Protein AF-A0A085LGQ4-F1 (afdb_monomer_lite)

Secondary structure (DSSP, 8-state):
-----PPPP--PPPPPPHHHHHHHHTT----BPPPPB-TTS-B-HHHHHHHHHHHHHTT-S--B-SSGGG-GGGGTTT-HHHHHHHHHHHHHHHHTT-PPTT----SPPPP-----------

Foldseek 3Di:
DDDDDDPDPDDPDDDDDPLVVVCVVVVAAAEAQAQDADPVRHGPLVVLLVSLLVCVLVVHLYYDECDVRNPVCCVVVVNRVVSLVSSLVSLVVCQVPPRPPNRPPPDDHRDRDRDDPPDPDD

Sequence (122 aa):
MTAPTTPAAASATPRLADDVAALLRAGTVIPAQPLALDADRRLDERRQRALTRYYHAAGAGGVAVGVHTTQFEIREHGLLRPVLELAAEVSRATAAGDAPAGSLHTGPRPLVQVRDGRAVAE

Radius of gyration: 19.05 Å; chains: 1; bounding box: 61×56×34 Å

pLDDT: mean 78.17, std 21.93, range [27.56, 98.25]

Structure (mmCIF, N/CA/C/O backbone):
data_AF-A0A085LGQ4-F1
#
_entry.id   AF-A0A085LGQ4-F1
#
loop_
_atom_site.group_PDB
_atom_site.id
_atom_site.type_symbol
_atom_site.label_atom_id
_atom_site.label_alt_id
_atom_site.label_comp_id
_atom_site.label_asym_id
_atom_site.label_entity_id
_atom_site.label_seq_id
_atom_site.pdbx_PDB_ins_code
_atom_site.Cartn_x
_atom_site.Cartn_y
_atom_site.Cartn_z
_atom_site.occupancy
_atom_site.B_iso_or_equiv
_atom_site.auth_seq_id
_atom_site.auth_comp_id
_atom_site.auth_asym_id
_atom_site.auth_atom_id
_atom_site.pdbx_PDB_model_num
ATOM 1 N N . MET A 1 1 ? 43.000 40.826 1.975 1.00 46.03 1 MET A N 1
ATOM 2 C CA . MET A 1 1 ? 43.070 39.390 2.325 1.00 46.03 1 MET A CA 1
ATOM 3 C C . MET A 1 1 ? 41.740 38.753 1.958 1.00 46.03 1 MET A C 1
ATOM 5 O O . MET A 1 1 ? 40.801 38.823 2.735 1.00 46.03 1 MET A O 1
ATOM 9 N N . THR A 1 2 ? 41.627 38.232 0.739 1.00 47.06 2 THR A N 1
ATOM 10 C CA . THR A 1 2 ? 40.439 37.523 0.243 1.00 47.06 2 THR A CA 1
ATOM 11 C C . THR A 1 2 ? 40.625 36.043 0.559 1.00 47.06 2 THR A C 1
ATOM 13 O O . THR A 1 2 ? 41.576 35.432 0.076 1.00 47.06 2 THR A O 1
ATOM 16 N N . ALA A 1 3 ? 39.779 35.479 1.420 1.00 43.62 3 ALA A N 1
ATOM 17 C CA . ALA A 1 3 ? 39.797 34.045 1.690 1.00 43.62 3 ALA A CA 1
ATOM 18 C C . ALA A 1 3 ? 39.304 33.277 0.447 1.00 43.62 3 ALA A C 1
ATOM 20 O O . ALA A 1 3 ? 38.364 33.740 -0.204 1.00 43.62 3 ALA A O 1
ATOM 21 N N . PRO A 1 4 ? 39.900 32.123 0.098 1.00 54.91 4 PRO A N 1
ATOM 22 C CA . PRO A 1 4 ? 39.418 31.318 -1.013 1.00 54.91 4 PRO A CA 1
ATOM 23 C C . PRO A 1 4 ? 38.084 30.661 -0.638 1.00 54.91 4 PRO A C 1
ATOM 25 O O . PRO A 1 4 ? 38.011 29.837 0.274 1.00 54.91 4 PRO A O 1
ATOM 28 N N . THR A 1 5 ? 37.016 31.009 -1.355 1.00 56.00 5 THR A N 1
ATOM 29 C CA . THR A 1 5 ? 35.755 30.264 -1.306 1.00 56.00 5 THR A CA 1
ATOM 30 C C . THR A 1 5 ? 35.984 28.911 -1.971 1.00 56.00 5 THR A C 1
ATOM 32 O O . THR A 1 5 ? 36.154 28.819 -3.185 1.00 56.00 5 THR A O 1
ATOM 35 N N . THR A 1 6 ? 36.021 27.854 -1.163 1.00 59.03 6 THR A N 1
ATOM 36 C CA . THR A 1 6 ? 35.997 26.476 -1.662 1.00 59.03 6 THR A CA 1
ATOM 37 C C . THR A 1 6 ? 34.631 26.243 -2.315 1.00 59.03 6 THR A C 1
ATOM 39 O O . THR A 1 6 ? 33.619 26.513 -1.661 1.00 59.03 6 THR A O 1
ATOM 42 N N . PRO A 1 7 ? 34.549 25.779 -3.574 1.00 59.00 7 PRO A N 1
ATOM 43 C CA . PRO A 1 7 ? 33.264 25.436 -4.164 1.00 59.00 7 PRO A CA 1
ATOM 44 C C . PRO A 1 7 ? 32.661 24.273 -3.371 1.00 59.00 7 PRO A C 1
ATOM 46 O O . PRO A 1 7 ? 33.303 23.239 -3.187 1.00 59.00 7 PRO A O 1
ATOM 49 N N . ALA A 1 8 ? 31.436 24.457 -2.875 1.00 60.62 8 ALA A N 1
ATOM 50 C CA . ALA A 1 8 ? 30.671 23.387 -2.253 1.00 60.62 8 ALA A CA 1
ATOM 51 C C . ALA A 1 8 ? 30.575 22.221 -3.248 1.00 60.62 8 ALA A C 1
ATOM 53 O O . ALA A 1 8 ? 30.109 22.404 -4.374 1.00 60.62 8 ALA A O 1
ATOM 54 N N . ALA A 1 9 ? 31.073 21.046 -2.857 1.00 58.38 9 ALA A N 1
ATOM 55 C CA . ALA A 1 9 ? 31.020 19.850 -3.683 1.00 58.38 9 ALA A CA 1
ATOM 56 C C . ALA A 1 9 ? 29.565 19.599 -4.099 1.00 58.38 9 ALA A C 1
ATOM 58 O O . ALA A 1 9 ? 28.694 19.455 -3.242 1.00 58.38 9 ALA A O 1
ATOM 59 N N . ALA A 1 10 ? 29.298 19.589 -5.406 1.00 59.97 10 ALA A N 1
ATOM 60 C CA . ALA A 1 10 ? 27.975 19.296 -5.933 1.00 59.97 10 ALA A CA 1
ATOM 61 C C . ALA A 1 10 ? 27.544 17.910 -5.432 1.00 59.97 10 ALA A C 1
ATOM 63 O O . ALA A 1 10 ? 28.148 16.899 -5.794 1.00 59.97 10 ALA A O 1
ATOM 64 N N . SER A 1 11 ? 26.532 17.867 -4.565 1.00 63.62 11 SER A N 1
ATOM 65 C CA . SER A 1 11 ? 25.977 16.621 -4.046 1.00 63.62 11 SER A CA 1
ATOM 66 C C . SER A 1 11 ? 25.529 15.756 -5.218 1.00 63.62 11 SER A C 1
ATOM 68 O O . SER A 1 11 ? 24.627 16.134 -5.968 1.00 63.62 11 SER A O 1
ATOM 70 N N . ALA A 1 12 ? 26.186 14.610 -5.404 1.00 72.25 12 ALA A N 1
ATOM 71 C CA . ALA A 1 12 ? 25.856 13.685 -6.475 1.00 72.25 12 ALA A CA 1
ATOM 72 C C . ALA A 1 12 ? 24.386 13.266 -6.349 1.00 72.25 12 ALA A C 1
ATOM 74 O O . ALA A 1 12 ? 23.957 12.787 -5.297 1.00 72.25 12 ALA A O 1
ATOM 75 N N . THR A 1 13 ? 23.608 13.456 -7.416 1.00 78.06 13 THR A N 1
ATOM 76 C CA . THR A 1 13 ? 22.204 13.044 -7.446 1.00 78.06 13 THR A CA 1
ATOM 77 C C . THR A 1 13 ? 22.116 11.547 -7.134 1.00 78.06 13 THR A C 1
ATOM 79 O O . THR A 1 13 ? 22.794 10.753 -7.797 1.00 78.06 13 THR A O 1
ATOM 82 N N . PRO A 1 14 ? 21.313 11.130 -6.140 1.00 79.81 14 PRO A N 1
ATOM 83 C CA . PRO A 1 14 ? 21.190 9.722 -5.799 1.00 79.81 14 PRO A CA 1
ATOM 84 C C . PRO A 1 14 ? 20.658 8.942 -7.006 1.00 79.81 14 PRO A C 1
ATOM 86 O O . PRO A 1 14 ? 19.617 9.282 -7.570 1.00 79.81 14 PRO A O 1
ATOM 89 N N . ARG A 1 15 ? 21.388 7.897 -7.410 1.00 86.44 15 ARG A N 1
ATOM 90 C CA . ARG A 1 15 ? 20.960 6.985 -8.476 1.00 86.44 15 ARG A CA 1
ATOM 91 C C . ARG A 1 15 ? 20.119 5.853 -7.899 1.00 86.44 15 ARG A C 1
ATOM 93 O O . ARG A 1 15 ? 20.450 5.292 -6.857 1.00 86.44 15 ARG A O 1
ATOM 100 N N . LEU A 1 16 ? 19.036 5.524 -8.597 1.00 86.75 16 LEU A N 1
ATOM 101 C CA . LEU A 1 16 ? 18.255 4.318 -8.338 1.00 86.75 16 LEU A CA 1
ATOM 102 C C . LEU A 1 16 ? 19.072 3.079 -8.720 1.00 86.75 16 LEU A C 1
ATOM 104 O O . LEU A 1 16 ? 19.913 3.151 -9.616 1.00 86.75 16 LEU A O 1
ATOM 108 N N . ALA A 1 17 ? 18.790 1.951 -8.068 1.00 87.62 17 ALA A N 1
ATOM 109 C CA . ALA A 1 17 ? 19.280 0.657 -8.524 1.00 87.62 17 ALA A CA 1
ATOM 110 C C . ALA A 1 17 ? 18.787 0.386 -9.959 1.00 87.62 17 ALA A C 1
ATOM 112 O O . ALA A 1 17 ? 17.689 0.813 -10.335 1.00 87.62 17 ALA A O 1
ATOM 113 N N . ASP A 1 18 ? 19.613 -0.267 -10.776 1.00 85.38 18 ASP A N 1
ATOM 114 C CA . ASP A 1 18 ? 19.368 -0.381 -12.219 1.00 85.38 18 ASP A CA 1
ATOM 115 C C . ASP A 1 18 ? 18.069 -1.133 -12.543 1.00 85.38 18 ASP A C 1
ATOM 117 O O . ASP A 1 18 ? 17.351 -0.760 -13.475 1.00 85.38 18 ASP A O 1
ATOM 121 N N . ASP A 1 19 ? 17.731 -2.136 -11.734 1.00 80.25 19 ASP A N 1
ATOM 122 C CA . ASP A 1 19 ? 16.489 -2.907 -11.800 1.00 80.25 19 ASP A CA 1
ATOM 123 C C . ASP A 1 19 ? 15.254 -2.044 -11.488 1.00 80.25 19 ASP A C 1
ATOM 125 O O . ASP A 1 19 ? 14.286 -2.040 -12.251 1.00 80.25 19 ASP A O 1
ATOM 129 N N . VAL A 1 20 ? 15.314 -1.230 -10.431 1.00 83.56 20 VAL A N 1
ATOM 130 C CA . VAL A 1 20 ? 14.264 -0.262 -10.074 1.00 83.56 20 VAL A CA 1
ATOM 131 C C . VAL A 1 20 ? 14.090 0.780 -11.179 1.00 83.56 20 VAL A C 1
ATOM 133 O O . VAL A 1 20 ? 12.971 1.105 -11.577 1.00 83.56 20 VAL A O 1
ATOM 136 N N . ALA A 1 21 ? 15.191 1.304 -11.714 1.00 87.62 21 ALA A N 1
ATOM 137 C CA . ALA A 1 21 ? 15.148 2.306 -12.769 1.00 87.62 21 ALA A CA 1
ATOM 138 C C . ALA A 1 21 ? 14.574 1.736 -14.080 1.00 87.62 21 ALA A C 1
ATOM 140 O O . ALA A 1 21 ? 13.849 2.436 -14.790 1.00 87.62 21 ALA A O 1
ATOM 141 N N . ALA A 1 22 ? 14.874 0.473 -14.403 1.00 85.12 22 ALA A N 1
ATOM 142 C CA . ALA A 1 22 ? 14.307 -0.216 -15.559 1.00 85.12 22 ALA A CA 1
ATOM 143 C C . ALA A 1 22 ? 12.786 -0.380 -15.432 1.00 85.12 22 ALA A C 1
ATOM 145 O O . ALA A 1 22 ? 12.069 -0.099 -16.390 1.00 85.12 22 ALA A O 1
ATOM 146 N N . LEU A 1 23 ? 12.294 -0.742 -14.244 1.00 82.88 23 LEU A N 1
ATOM 147 C CA . LEU A 1 23 ? 10.863 -0.846 -13.951 1.00 82.88 23 LEU A CA 1
ATOM 148 C C . LEU A 1 23 ? 10.124 0.474 -14.174 1.00 82.88 23 LEU A C 1
ATOM 150 O O . LEU A 1 23 ? 9.112 0.511 -14.870 1.00 82.88 23 LEU A O 1
ATOM 154 N N . LEU A 1 24 ? 10.645 1.576 -13.633 1.00 86.94 24 LEU A N 1
ATOM 155 C CA . LEU A 1 24 ? 10.018 2.887 -13.818 1.00 86.94 24 LEU A CA 1
ATOM 156 C C . LEU A 1 24 ? 10.008 3.313 -15.294 1.00 86.94 24 LEU A C 1
ATOM 158 O O . LEU A 1 24 ? 8.990 3.797 -15.782 1.00 86.94 24 LEU A O 1
ATOM 162 N N . ARG A 1 25 ? 11.106 3.081 -16.029 1.00 88.88 25 ARG A N 1
ATOM 163 C CA . ARG A 1 25 ? 11.180 3.370 -17.474 1.00 88.88 25 ARG A CA 1
ATOM 164 C C . ARG A 1 25 ? 10.234 2.510 -18.312 1.00 88.88 25 ARG A C 1
ATOM 166 O O . ARG A 1 25 ? 9.789 2.969 -19.357 1.00 88.88 25 ARG A O 1
ATOM 173 N N . ALA A 1 26 ? 9.920 1.298 -17.861 1.00 87.19 26 ALA A N 1
ATOM 174 C CA . ALA A 1 26 ? 8.955 0.415 -18.513 1.00 87.19 26 ALA A CA 1
ATOM 175 C C . ALA A 1 26 ? 7.488 0.831 -18.279 1.00 87.19 26 ALA A C 1
ATOM 177 O O . ALA A 1 26 ? 6.592 0.217 -18.852 1.00 87.19 26 ALA A O 1
ATOM 178 N N . GLY A 1 27 ? 7.227 1.860 -17.461 1.00 88.81 27 GLY A N 1
ATOM 179 C CA . GLY A 1 27 ? 5.873 2.343 -17.187 1.00 88.81 27 GLY A CA 1
ATOM 180 C C . GLY A 1 27 ? 5.130 1.538 -16.119 1.00 88.81 27 GLY A C 1
ATOM 181 O O . GLY A 1 27 ? 3.909 1.415 -16.191 1.00 88.81 27 GLY A O 1
ATOM 182 N N . THR A 1 28 ? 5.843 0.981 -15.133 1.00 89.00 28 THR A N 1
ATOM 183 C CA . THR A 1 28 ? 5.231 0.238 -14.021 1.00 89.00 28 THR A CA 1
ATOM 184 C C . THR A 1 28 ? 4.135 1.042 -13.320 1.00 89.00 28 THR A C 1
ATOM 186 O O . THR A 1 28 ? 4.350 2.166 -12.867 1.00 89.00 28 THR A O 1
ATOM 189 N N . VAL A 1 29 ? 2.963 0.423 -13.169 1.00 91.81 29 VAL A N 1
ATOM 190 C CA . VAL A 1 29 ? 1.809 1.015 -12.484 1.00 91.81 29 VAL A CA 1
ATOM 191 C C . VAL A 1 29 ? 1.952 0.865 -10.968 1.00 91.81 29 VAL A C 1
ATOM 193 O O . VAL A 1 29 ? 2.141 -0.244 -10.465 1.00 91.81 29 VAL A O 1
ATOM 196 N N . ILE A 1 30 ? 1.822 1.985 -10.246 1.00 92.88 30 ILE A N 1
ATOM 197 C CA . ILE A 1 30 ? 1.885 2.071 -8.779 1.00 92.88 30 ILE A CA 1
ATOM 198 C C . ILE A 1 30 ? 0.675 2.896 -8.288 1.00 92.88 30 ILE A C 1
ATOM 200 O O . ILE A 1 30 ? 0.764 4.121 -8.192 1.00 92.88 30 ILE A O 1
ATOM 204 N N . PRO A 1 31 ? -0.489 2.273 -8.030 1.00 95.06 31 PRO A N 1
ATOM 205 C CA . PRO A 1 31 ? -1.689 2.977 -7.597 1.00 95.06 31 PRO A CA 1
ATOM 206 C C . PRO A 1 31 ? -1.544 3.539 -6.179 1.00 95.06 31 PRO A C 1
ATOM 208 O O . PRO A 1 31 ? -0.927 2.928 -5.303 1.00 95.06 31 PRO A O 1
ATOM 211 N N . ALA A 1 32 ? -2.179 4.687 -5.944 1.00 96.44 32 ALA A N 1
ATOM 212 C CA . ALA A 1 32 ? -2.356 5.255 -4.613 1.00 96.44 32 ALA A CA 1
ATOM 213 C C . ALA A 1 32 ? -3.419 4.457 -3.844 1.00 96.44 32 ALA A C 1
ATOM 215 O O . ALA A 1 32 ? -4.608 4.531 -4.159 1.00 96.44 32 ALA A O 1
ATOM 216 N N . GLN A 1 33 ? -2.996 3.682 -2.845 1.00 96.50 33 GLN A N 1
ATOM 217 C CA . GLN A 1 33 ? -3.891 2.826 -2.073 1.00 96.50 33 GLN A CA 1
ATOM 218 C C . GLN A 1 33 ? -4.665 3.654 -1.027 1.00 96.50 33 GLN A C 1
ATOM 220 O O . GLN A 1 33 ? -4.040 4.360 -0.222 1.00 96.50 33 GLN A O 1
ATOM 225 N N . PRO A 1 34 ? -6.010 3.563 -0.991 1.00 97.31 34 PRO A N 1
ATOM 226 C CA . PRO A 1 34 ? -6.804 4.266 0.006 1.00 97.31 34 PRO A CA 1
ATOM 227 C C . PRO A 1 34 ? -6.626 3.695 1.415 1.00 97.31 34 PRO A C 1
ATOM 229 O O . PRO A 1 34 ? -6.181 2.557 1.600 1.00 97.31 34 PRO A O 1
ATOM 232 N N . LEU A 1 35 ? -6.984 4.502 2.414 1.00 97.94 35 LEU A N 1
ATOM 233 C CA . LEU A 1 35 ? -7.147 4.039 3.788 1.00 97.94 35 LEU A CA 1
ATOM 234 C C . LEU A 1 35 ? -8.512 3.360 3.943 1.00 97.94 35 LEU A C 1
ATOM 236 O O . LEU A 1 35 ? -9.544 3.943 3.617 1.00 97.94 35 LEU A O 1
ATOM 240 N N . ALA A 1 36 ? -8.520 2.130 4.443 1.00 98.00 36 ALA A N 1
ATOM 241 C CA . ALA A 1 36 ? -9.728 1.409 4.799 1.00 98.00 36 ALA A CA 1
ATOM 242 C C . ALA A 1 36 ? -10.025 1.610 6.284 1.00 98.00 36 ALA A C 1
ATOM 244 O O . ALA A 1 36 ? -9.247 1.204 7.149 1.00 98.00 36 ALA A O 1
ATOM 245 N N . LEU A 1 37 ? -11.175 2.215 6.562 1.00 97.12 37 LEU A N 1
ATOM 246 C CA . LEU A 1 37 ? -11.699 2.388 7.907 1.00 97.12 37 LEU A CA 1
ATOM 247 C C . LEU A 1 37 ? -12.997 1.594 8.077 1.00 97.12 37 LEU A C 1
ATOM 249 O O . LEU A 1 37 ? -13.729 1.372 7.107 1.00 97.12 37 LEU A O 1
ATOM 253 N N . ASP A 1 38 ? -13.277 1.170 9.304 1.00 97.25 38 ASP A N 1
ATOM 254 C CA . ASP A 1 38 ? -14.581 0.640 9.694 1.00 97.25 38 ASP A CA 1
ATOM 255 C C . ASP A 1 38 ? -15.597 1.767 9.978 1.00 97.25 38 ASP A C 1
ATOM 257 O O . ASP A 1 38 ? -15.312 2.959 9.817 1.00 97.25 38 ASP A O 1
ATOM 261 N N . ALA A 1 39 ? -16.815 1.389 10.377 1.00 97.56 39 ALA A N 1
ATOM 262 C CA . ALA A 1 39 ? -17.885 2.342 10.680 1.00 97.56 39 ALA A CA 1
ATOM 263 C C . ALA A 1 39 ? -17.546 3.278 11.858 1.00 97.56 39 ALA A C 1
ATOM 265 O O . ALA A 1 39 ? -18.043 4.403 11.904 1.00 97.56 39 ALA A O 1
ATOM 266 N N . ASP A 1 40 ? -16.655 2.845 12.753 1.00 97.00 40 ASP A N 1
ATOM 267 C CA . ASP A 1 40 ? -16.188 3.595 13.920 1.00 97.00 40 ASP A CA 1
ATOM 268 C C . ASP A 1 40 ? -14.915 4.410 13.621 1.00 97.00 40 ASP A C 1
ATOM 270 O O . ASP A 1 40 ? -14.299 4.976 14.527 1.00 97.00 40 ASP A O 1
ATOM 274 N N . ARG A 1 41 ? -14.526 4.511 12.339 1.00 94.31 41 ARG A N 1
ATOM 275 C CA . ARG A 1 41 ? -13.336 5.227 11.846 1.00 94.31 41 ARG A CA 1
ATOM 276 C C . ARG A 1 41 ? -12.016 4.661 12.371 1.00 94.31 41 ARG A C 1
ATOM 278 O O . ARG A 1 41 ? -11.027 5.387 12.481 1.00 94.31 41 ARG A O 1
ATOM 285 N N . ARG A 1 42 ? -11.974 3.367 12.678 1.00 96.06 42 ARG A N 1
ATOM 286 C CA . ARG A 1 42 ? -10.748 2.651 13.048 1.00 96.06 42 ARG A CA 1
ATOM 287 C C . ARG A 1 42 ? -10.183 1.945 11.822 1.00 96.06 42 ARG A C 1
ATOM 289 O O . ARG A 1 42 ? -10.923 1.614 10.902 1.00 96.06 42 ARG A O 1
ATOM 296 N N . LEU A 1 43 ? -8.870 1.714 11.800 1.00 97.44 43 LEU A N 1
ATOM 297 C CA . LEU A 1 43 ? -8.217 0.972 10.718 1.00 97.44 43 LEU A CA 1
ATOM 298 C C . LEU A 1 43 ? -8.851 -0.421 10.565 1.00 97.44 43 LEU A C 1
ATOM 300 O O . LEU A 1 43 ? -8.740 -1.253 11.463 1.00 97.44 43 LEU A O 1
ATOM 304 N N . ASP A 1 44 ? -9.460 -0.692 9.409 1.00 98.25 44 ASP A N 1
ATOM 305 C CA . ASP A 1 44 ? -9.942 -2.030 9.055 1.00 98.25 44 ASP A CA 1
ATOM 306 C C . ASP A 1 44 ? -8.800 -2.791 8.370 1.00 98.25 44 ASP A C 1
ATOM 308 O O . ASP A 1 44 ? -8.626 -2.745 7.148 1.00 98.25 44 ASP A O 1
ATOM 312 N N . GLU A 1 45 ? -7.996 -3.501 9.165 1.00 98.12 45 GLU A N 1
ATOM 313 C CA . GLU A 1 45 ? -6.850 -4.256 8.651 1.00 98.12 45 GLU A CA 1
ATOM 314 C C . GLU A 1 45 ? -7.257 -5.293 7.599 1.00 98.12 45 GLU A C 1
ATOM 316 O O . GLU A 1 45 ? -6.547 -5.497 6.612 1.00 98.12 45 GLU A O 1
ATOM 321 N N . ARG A 1 46 ? -8.416 -5.943 7.764 1.00 97.88 46 ARG A N 1
ATOM 322 C CA . ARG A 1 46 ? -8.881 -6.979 6.834 1.00 97.88 46 ARG A CA 1
ATOM 323 C C . ARG A 1 46 ? -9.091 -6.386 5.444 1.00 97.88 46 ARG A C 1
ATOM 325 O O . ARG A 1 46 ? -8.643 -6.974 4.454 1.00 97.88 46 ARG A O 1
ATOM 332 N N . ARG A 1 47 ? -9.757 -5.232 5.364 1.00 98.25 47 ARG A N 1
ATOM 333 C CA . ARG A 1 47 ? -9.986 -4.507 4.106 1.00 98.25 47 ARG A CA 1
ATOM 334 C C . ARG A 1 47 ? -8.710 -3.871 3.577 1.00 98.25 47 ARG A C 1
ATOM 336 O O . ARG A 1 47 ? -8.474 -3.954 2.375 1.00 98.25 47 ARG A O 1
AT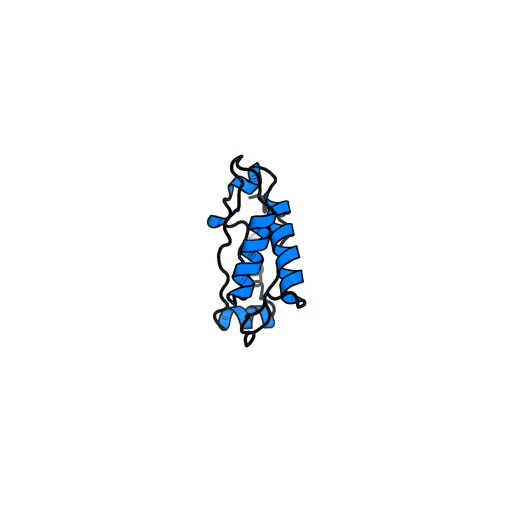OM 343 N N . GLN A 1 48 ? -7.854 -3.333 4.443 1.00 97.94 48 GLN A N 1
ATOM 344 C CA . GLN A 1 48 ? -6.574 -2.761 4.027 1.00 97.94 48 GLN A CA 1
ATOM 345 C C . GLN A 1 48 ? -5.685 -3.818 3.351 1.00 97.94 48 GLN A C 1
ATOM 347 O O . GLN A 1 48 ? -5.143 -3.576 2.272 1.00 97.94 48 GLN A O 1
ATOM 352 N N . ARG A 1 49 ? -5.617 -5.033 3.917 1.00 97.56 49 ARG A N 1
ATOM 353 C CA . ARG A 1 49 ? -4.933 -6.183 3.300 1.00 97.56 49 ARG A CA 1
ATOM 354 C C . ARG A 1 49 ? -5.595 -6.599 1.980 1.00 97.56 49 ARG A C 1
ATOM 356 O O . ARG A 1 49 ? -4.901 -6.962 1.031 1.00 97.56 49 ARG A O 1
ATOM 363 N N . ALA A 1 50 ? -6.928 -6.563 1.906 1.00 96.75 50 ALA A N 1
ATOM 364 C CA . ALA A 1 50 ? -7.663 -6.906 0.688 1.00 96.75 50 ALA A CA 1
ATOM 365 C C . ALA A 1 50 ? -7.374 -5.931 -0.464 1.00 96.75 50 ALA A C 1
ATOM 367 O O . ALA A 1 50 ? -7.191 -6.390 -1.587 1.00 96.75 50 ALA A O 1
ATOM 368 N N . LEU A 1 51 ? -7.260 -4.627 -0.188 1.00 96.50 51 LEU A N 1
ATOM 369 C CA . LEU A 1 51 ? -6.874 -3.617 -1.180 1.00 96.50 51 LEU A CA 1
ATOM 370 C C . LEU A 1 51 ? -5.482 -3.891 -1.757 1.00 96.50 51 LEU A C 1
ATOM 372 O O . LEU A 1 51 ? -5.314 -3.889 -2.974 1.00 96.50 51 LEU A O 1
ATOM 376 N N . THR A 1 52 ? -4.497 -4.189 -0.904 1.00 95.50 52 THR A N 1
ATOM 377 C CA . THR A 1 52 ? -3.144 -4.523 -1.371 1.00 95.50 52 THR A CA 1
ATOM 378 C C . THR A 1 52 ? -3.156 -5.768 -2.261 1.00 95.50 52 THR A C 1
ATOM 380 O O . THR A 1 52 ? -2.619 -5.729 -3.366 1.00 95.50 52 THR A O 1
ATOM 383 N N . ARG A 1 53 ? -3.828 -6.853 -1.840 1.00 94.06 53 ARG A N 1
ATOM 384 C CA . ARG A 1 53 ? -3.967 -8.064 -2.673 1.00 94.06 53 ARG A CA 1
ATOM 385 C C . ARG A 1 53 ? -4.678 -7.782 -3.990 1.00 94.06 53 ARG A C 1
ATOM 387 O O . ARG A 1 53 ? -4.260 -8.306 -5.012 1.00 94.06 53 ARG A O 1
ATOM 394 N N . TYR A 1 54 ? -5.730 -6.966 -3.968 1.00 94.38 54 TYR A N 1
ATOM 395 C CA . TYR A 1 54 ? -6.487 -6.595 -5.159 1.00 94.38 54 TYR A CA 1
ATOM 396 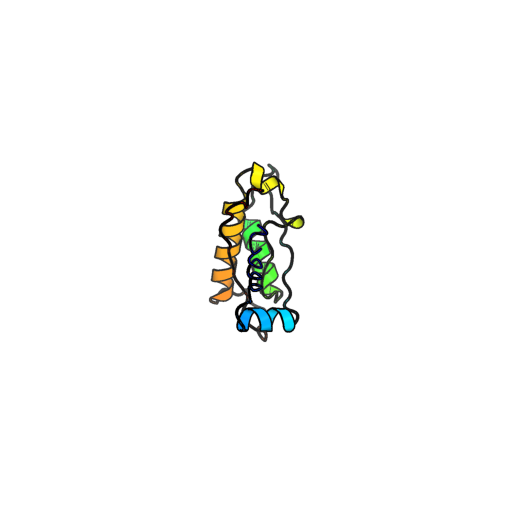C C . TYR A 1 54 ? -5.604 -5.898 -6.199 1.00 94.38 54 TYR A C 1
ATOM 398 O O . TYR A 1 54 ? -5.629 -6.284 -7.363 1.00 94.38 54 TYR A O 1
ATOM 406 N N . TYR A 1 55 ? -4.785 -4.921 -5.799 1.00 92.75 55 TYR A N 1
ATOM 407 C CA . TYR A 1 55 ? -3.915 -4.227 -6.752 1.00 92.75 55 TYR A CA 1
ATOM 408 C C . TYR A 1 55 ? -2.848 -5.147 -7.349 1.00 92.75 55 TYR A C 1
ATOM 410 O O . TYR A 1 55 ? -2.617 -5.101 -8.556 1.00 92.75 55 TYR A O 1
ATOM 418 N N . HIS A 1 56 ? -2.261 -6.037 -6.545 1.00 89.06 56 HIS A N 1
ATOM 419 C CA . HIS A 1 56 ? -1.349 -7.065 -7.061 1.00 89.06 56 HIS A CA 1
ATOM 420 C C . HIS A 1 56 ? -2.064 -8.050 -8.000 1.00 89.06 56 HIS A C 1
ATOM 422 O O . HIS A 1 56 ? -1.537 -8.380 -9.060 1.00 89.06 56 HIS A O 1
ATOM 428 N N . ALA A 1 57 ? -3.289 -8.474 -7.667 1.00 86.12 57 ALA A N 1
ATOM 429 C CA . ALA A 1 57 ? -4.127 -9.318 -8.527 1.00 86.12 57 ALA A CA 1
ATOM 430 C C . ALA A 1 57 ? -4.402 -8.666 -9.887 1.00 86.12 57 ALA A C 1
ATOM 432 O O . ALA A 1 57 ? -4.374 -9.336 -10.915 1.00 86.12 57 ALA A O 1
ATOM 433 N N . ALA A 1 58 ? -4.636 -7.352 -9.878 1.00 86.88 58 ALA A N 1
ATOM 434 C CA . ALA A 1 58 ? -4.872 -6.538 -11.062 1.00 86.88 58 ALA A CA 1
ATOM 435 C C . ALA A 1 58 ? -3.602 -6.280 -11.899 1.00 86.88 58 ALA A C 1
ATOM 437 O O . ALA A 1 58 ? -3.681 -5.608 -12.925 1.00 86.88 58 ALA A O 1
ATOM 438 N N . GLY A 1 59 ? -2.439 -6.795 -11.482 1.00 83.56 59 GLY A N 1
ATOM 439 C CA . GLY A 1 59 ? -1.176 -6.657 -12.207 1.00 83.56 59 GLY A CA 1
ATOM 440 C C . GLY A 1 59 ? -0.399 -5.375 -11.903 1.00 83.56 59 GLY A C 1
ATOM 441 O O . GLY A 1 59 ? 0.511 -5.031 -12.655 1.00 83.56 59 GLY A O 1
ATOM 442 N N . ALA A 1 60 ? -0.723 -4.654 -10.822 1.00 88.69 60 ALA A N 1
ATOM 443 C CA . ALA A 1 60 ? 0.103 -3.531 -10.386 1.00 88.69 60 ALA A CA 1
ATOM 444 C C . ALA A 1 60 ? 1.506 -4.020 -9.987 1.00 88.69 60 ALA A C 1
ATOM 446 O O . ALA A 1 60 ? 1.653 -5.039 -9.314 1.00 88.69 60 ALA A O 1
ATOM 447 N N . GLY A 1 61 ? 2.546 -3.266 -10.354 1.00 84.69 61 GLY A N 1
ATOM 448 C CA . GLY A 1 61 ? 3.929 -3.588 -9.977 1.00 84.69 61 GLY A CA 1
ATOM 449 C C . GLY A 1 61 ? 4.326 -3.074 -8.589 1.00 84.69 61 GLY A C 1
ATOM 450 O O . GLY A 1 61 ? 5.490 -3.155 -8.210 1.00 84.69 61 GLY A O 1
ATOM 451 N N . GLY A 1 62 ? 3.386 -2.514 -7.831 1.00 90.19 62 GLY A N 1
ATOM 452 C CA . GLY A 1 62 ? 3.579 -2.004 -6.477 1.00 90.19 62 GLY A CA 1
ATOM 453 C C . GLY A 1 62 ? 2.321 -1.294 -5.982 1.00 90.19 62 GLY A C 1
ATOM 454 O O . GLY A 1 62 ? 1.321 -1.260 -6.688 1.00 90.19 62 GLY A O 1
ATOM 455 N N . VAL A 1 63 ? 2.369 -0.707 -4.785 1.00 94.38 63 VAL A N 1
ATOM 456 C CA . VAL A 1 63 ? 1.318 0.172 -4.240 1.00 94.38 63 VAL A CA 1
ATOM 457 C C . VAL A 1 63 ? 1.960 1.359 -3.524 1.00 94.38 63 VAL A C 1
ATOM 459 O O . VAL A 1 63 ? 2.973 1.201 -2.844 1.00 94.38 63 VAL A O 1
ATOM 462 N N . ALA A 1 64 ? 1.378 2.550 -3.664 1.00 95.81 64 ALA A N 1
ATOM 463 C CA . ALA A 1 64 ? 1.792 3.741 -2.929 1.00 95.81 64 ALA A CA 1
ATOM 464 C C . ALA A 1 64 ? 0.903 3.926 -1.692 1.00 95.81 64 ALA A C 1
ATOM 466 O O . ALA A 1 64 ? -0.321 3.997 -1.802 1.00 95.81 64 ALA A O 1
ATOM 467 N N . VAL A 1 65 ? 1.527 4.004 -0.516 1.00 96.44 65 VAL A N 1
ATOM 468 C CA . VAL A 1 65 ? 0.860 4.037 0.795 1.00 96.44 65 VAL A CA 1
ATOM 469 C C . VAL A 1 65 ? 1.416 5.194 1.619 1.00 96.44 65 VAL A C 1
ATOM 471 O O . VAL A 1 65 ? 2.604 5.500 1.539 1.00 96.44 65 VAL A O 1
ATOM 474 N N . GLY A 1 66 ? 0.561 5.848 2.407 1.00 94.50 66 GLY A N 1
ATOM 475 C CA . GLY A 1 66 ? 0.928 7.062 3.144 1.00 94.50 66 GLY A CA 1
ATOM 476 C C . GLY A 1 66 ? 0.956 8.307 2.252 1.00 94.50 66 GLY A C 1
ATOM 477 O O . GLY A 1 66 ? 1.704 9.246 2.522 1.00 94.50 66 GLY A O 1
ATOM 478 N N . VAL A 1 67 ? 0.165 8.285 1.176 1.00 95.50 67 VAL A N 1
ATOM 479 C CA . VAL A 1 67 ? -0.076 9.401 0.245 1.00 95.50 67 VAL A CA 1
ATOM 480 C C . VAL A 1 67 ? -1.427 10.061 0.547 1.00 95.50 67 VAL A C 1
ATOM 482 O O . VAL A 1 67 ? -2.160 9.567 1.399 1.00 95.50 67 VAL A O 1
ATOM 485 N N . HIS A 1 68 ? -1.803 11.130 -0.166 1.00 93.88 68 HIS A N 1
ATOM 486 C CA . HIS A 1 68 ? -3.074 11.845 0.058 1.00 93.88 68 HIS A CA 1
ATOM 487 C C . HIS A 1 68 ? -4.297 10.910 0.098 1.00 93.88 68 HIS A C 1
ATOM 489 O O . HIS A 1 68 ? -5.166 11.048 0.950 1.00 93.88 68 HIS A O 1
ATOM 495 N N . THR A 1 69 ? -4.351 9.903 -0.778 1.00 93.81 69 THR A N 1
ATOM 496 C CA . THR A 1 69 ? -5.438 8.907 -0.801 1.00 93.81 69 THR A CA 1
ATOM 497 C C . THR A 1 69 ? -5.464 8.015 0.451 1.00 93.81 69 THR A C 1
ATOM 499 O O . THR A 1 69 ? -6.524 7.536 0.841 1.00 93.81 69 THR A O 1
ATOM 502 N N . THR A 1 70 ? -4.321 7.820 1.115 1.00 94.62 70 THR A N 1
ATOM 503 C CA . THR A 1 70 ? -4.210 7.152 2.424 1.00 94.62 70 THR A CA 1
ATOM 504 C C . THR A 1 70 ? -4.481 8.109 3.597 1.00 94.62 70 THR A C 1
ATOM 506 O O . THR A 1 70 ? -4.485 7.652 4.733 1.00 94.62 70 THR A O 1
ATOM 509 N N . GLN A 1 71 ? -4.742 9.397 3.329 1.00 94.44 71 GLN A N 1
ATOM 510 C CA . GLN A 1 71 ? -4.914 10.486 4.303 1.00 94.44 71 GLN A CA 1
ATOM 511 C C . GLN A 1 71 ? -3.624 10.792 5.080 1.00 94.44 71 GLN A C 1
ATOM 513 O O . GLN A 1 71 ? -3.020 9.915 5.692 1.00 94.44 71 GLN A O 1
ATOM 518 N N . PHE A 1 72 ? -3.156 12.041 5.070 1.00 93.56 72 PHE A N 1
ATOM 519 C CA . PHE A 1 72 ? -1.909 12.387 5.769 1.00 93.56 72 PHE A CA 1
ATOM 520 C C . PHE A 1 72 ? -2.082 12.439 7.294 1.00 93.56 72 PHE A C 1
ATOM 522 O O . PHE A 1 72 ? -1.123 12.196 8.032 1.00 93.56 72 PHE A O 1
ATOM 529 N N . GLU A 1 73 ? -3.316 12.636 7.751 1.00 94.19 73 GLU A N 1
ATOM 530 C CA . GLU A 1 73 ? -3.764 12.678 9.143 1.00 94.19 73 GLU A CA 1
ATOM 531 C C . GLU A 1 73 ? -3.483 11.362 9.892 1.00 94.19 73 GLU A C 1
ATOM 533 O O . GLU A 1 73 ? -3.366 11.349 11.116 1.00 94.19 73 GLU A O 1
ATOM 538 N N . ILE A 1 74 ? -3.246 10.244 9.187 1.00 94.81 74 ILE A N 1
ATOM 539 C CA . ILE A 1 74 ? -2.819 8.976 9.810 1.00 94.81 74 ILE A CA 1
ATOM 540 C C . ILE A 1 74 ? -1.547 9.125 10.658 1.00 94.81 74 ILE A C 1
ATOM 542 O O . ILE A 1 74 ? -1.295 8.306 11.542 1.00 94.81 74 ILE A O 1
ATOM 546 N N . ARG A 1 75 ? -0.723 10.148 10.392 1.00 94.81 75 ARG A N 1
ATOM 547 C CA . ARG A 1 75 ? 0.477 10.469 11.178 1.00 94.81 75 ARG A CA 1
ATOM 548 C C . ARG A 1 75 ? 0.119 10.926 12.589 1.00 94.81 75 ARG A C 1
ATOM 550 O O . ARG A 1 75 ? 0.751 10.481 13.541 1.00 94.81 75 ARG A O 1
ATOM 557 N N . GLU A 1 76 ? -0.914 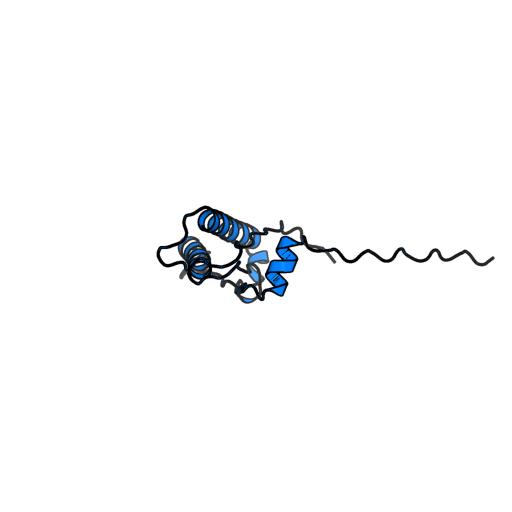11.748 12.710 1.00 96.12 76 GLU A N 1
ATOM 558 C CA . GLU A 1 76 ? -1.403 12.309 13.975 1.00 96.12 76 GLU A CA 1
ATOM 559 C C . GLU A 1 76 ? -2.103 11.244 14.826 1.00 96.12 76 GLU A C 1
ATOM 561 O O . GLU A 1 76 ? -2.074 11.290 16.052 1.00 96.12 76 GLU A O 1
ATOM 566 N N . HIS A 1 77 ? -2.658 10.223 14.172 1.00 95.50 77 HIS A N 1
ATOM 567 C CA . HIS A 1 77 ? -3.300 9.084 14.823 1.00 95.50 77 HIS A CA 1
ATOM 568 C C . HIS A 1 77 ? -2.353 7.906 15.112 1.00 95.50 77 HIS A C 1
ATOM 570 O O . HIS A 1 77 ? -2.810 6.845 15.533 1.00 95.50 77 HIS A O 1
ATOM 576 N N . GLY A 1 78 ? -1.043 8.046 14.868 1.00 95.94 78 GLY A N 1
ATOM 577 C CA . GLY A 1 78 ? -0.069 6.966 15.086 1.00 95.94 78 GLY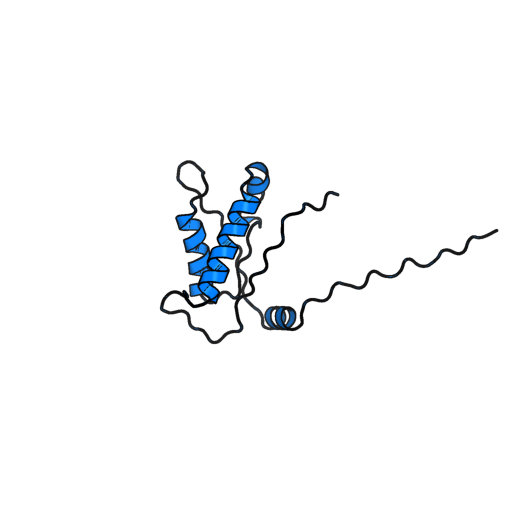 A CA 1
ATOM 578 C C . GLY A 1 78 ? -0.227 5.768 14.137 1.00 95.94 78 GLY A C 1
ATOM 579 O O . GLY A 1 78 ? 0.332 4.702 14.383 1.00 95.94 78 GLY A O 1
ATOM 580 N N . LEU A 1 79 ? -0.969 5.933 13.038 1.00 96.88 79 LEU A N 1
ATOM 581 C CA . LEU A 1 79 ? -1.317 4.872 12.090 1.00 96.88 79 LEU A CA 1
ATOM 582 C C . LEU A 1 79 ? -0.336 4.743 10.919 1.00 96.88 79 LEU A C 1
ATOM 584 O O . LEU A 1 79 ? -0.359 3.723 10.235 1.00 96.88 79 LEU A O 1
ATOM 588 N N . LEU A 1 80 ? 0.559 5.714 10.691 1.00 97.00 80 LEU A N 1
ATOM 589 C CA . LEU A 1 80 ? 1.499 5.658 9.561 1.00 97.00 80 LEU A CA 1
ATOM 590 C C . LEU A 1 80 ? 2.330 4.363 9.543 1.00 97.00 80 LEU A C 1
ATOM 592 O O . LEU A 1 80 ? 2.354 3.669 8.529 1.00 97.00 80 LEU A O 1
ATOM 596 N N . ARG A 1 81 ? 3.018 4.039 10.647 1.00 96.62 81 ARG A N 1
ATOM 597 C CA . ARG A 1 81 ? 3.834 2.816 10.737 1.00 96.62 81 ARG A CA 1
ATOM 598 C C . ARG A 1 81 ? 2.971 1.552 10.574 1.00 96.62 81 ARG A C 1
ATOM 600 O O . ARG A 1 81 ? 3.295 0.785 9.670 1.00 96.62 81 ARG A O 1
ATOM 607 N N . PRO A 1 82 ? 1.872 1.363 11.336 1.00 96.19 82 PRO A N 1
ATOM 608 C CA . PRO A 1 82 ? 0.989 0.208 11.170 1.00 96.19 82 PRO A CA 1
ATOM 609 C C . PRO A 1 82 ? 0.510 -0.003 9.729 1.00 96.19 82 PRO A C 1
ATOM 611 O O . PRO A 1 82 ? 0.575 -1.110 9.204 1.00 96.19 82 PRO A O 1
ATOM 614 N N . VAL A 1 83 ? 0.079 1.064 9.049 1.00 97.19 83 VAL A N 1
ATOM 615 C CA . VAL A 1 83 ? -0.435 0.974 7.674 1.00 97.19 83 VAL A CA 1
ATOM 616 C C . VAL A 1 83 ? 0.677 0.621 6.672 1.00 97.19 83 VAL A C 1
ATOM 618 O O . VAL A 1 83 ? 0.444 -0.177 5.761 1.00 97.19 83 VAL A O 1
ATOM 621 N N . LEU A 1 84 ? 1.889 1.165 6.839 1.00 96.88 84 LEU A N 1
ATOM 622 C CA . LEU A 1 84 ? 3.045 0.823 5.998 1.00 96.88 84 LEU A CA 1
ATOM 623 C C . LEU A 1 84 ? 3.506 -0.624 6.209 1.00 96.88 84 LEU A C 1
ATOM 625 O O . LEU A 1 84 ? 3.765 -1.331 5.235 1.00 96.88 84 LEU A O 1
ATOM 629 N N . GLU A 1 85 ? 3.589 -1.074 7.462 1.00 96.81 85 GLU A N 1
ATOM 630 C CA . GLU A 1 85 ? 3.958 -2.451 7.806 1.00 96.81 85 GLU A CA 1
ATOM 631 C C . GLU A 1 85 ? 2.966 -3.449 7.208 1.00 96.81 85 GLU A C 1
ATOM 633 O O . GLU A 1 85 ? 3.381 -4.410 6.558 1.00 96.81 85 GLU A O 1
ATOM 638 N N . LEU A 1 86 ? 1.670 -3.160 7.335 1.00 96.56 86 LEU A N 1
ATOM 639 C CA . LEU A 1 86 ? 0.589 -3.981 6.806 1.00 96.56 86 LEU A CA 1
ATOM 640 C C . LEU A 1 86 ? 0.665 -4.145 5.284 1.00 96.56 86 LEU A C 1
ATOM 642 O O . LEU A 1 86 ? 0.609 -5.261 4.763 1.00 96.56 86 LEU A O 1
ATOM 646 N N . ALA A 1 87 ? 0.824 -3.039 4.554 1.00 95.75 87 ALA A N 1
ATOM 647 C CA . ALA A 1 87 ? 0.944 -3.074 3.099 1.00 95.75 87 ALA A CA 1
ATOM 648 C C . ALA A 1 87 ? 2.201 -3.830 2.645 1.00 95.75 87 ALA A C 1
ATOM 650 O O . ALA A 1 87 ? 2.174 -4.572 1.659 1.00 95.75 87 ALA A O 1
ATOM 651 N N . ALA A 1 88 ? 3.303 -3.675 3.376 1.00 94.81 88 ALA A N 1
ATOM 652 C CA . ALA A 1 88 ? 4.556 -4.340 3.072 1.00 94.81 88 ALA A CA 1
ATOM 653 C C . ALA A 1 88 ? 4.519 -5.845 3.325 1.00 94.81 88 ALA A C 1
ATOM 655 O O . ALA A 1 88 ? 5.024 -6.619 2.513 1.00 94.81 88 ALA A O 1
ATOM 656 N N . GLU A 1 89 ? 3.932 -6.252 4.451 1.00 95.00 89 GLU A N 1
ATOM 657 C CA . GLU A 1 89 ? 3.707 -7.648 4.809 1.00 95.00 89 GLU A CA 1
ATOM 658 C C . GLU A 1 89 ? 2.913 -8.351 3.705 1.00 95.00 89 GLU A C 1
ATOM 660 O O . GLU A 1 89 ? 3.379 -9.340 3.140 1.00 95.00 89 GLU A O 1
ATOM 665 N N . VAL A 1 90 ? 1.769 -7.778 3.318 1.00 94.81 90 VAL A N 1
ATOM 666 C CA . VAL A 1 90 ? 0.912 -8.349 2.272 1.00 94.81 90 VAL A CA 1
ATOM 667 C C . VAL A 1 90 ? 1.594 -8.340 0.909 1.00 94.81 90 VAL A C 1
ATOM 669 O O . VAL A 1 90 ? 1.485 -9.318 0.171 1.00 94.81 90 VAL A O 1
ATOM 672 N N . SER A 1 91 ? 2.317 -7.274 0.560 1.00 91.56 91 SER A N 1
ATOM 673 C CA . SER A 1 91 ? 3.019 -7.207 -0.726 1.00 91.56 91 SER A CA 1
ATOM 674 C C . SER A 1 91 ? 4.118 -8.265 -0.830 1.00 91.56 91 SER A C 1
ATOM 676 O O . SER A 1 91 ? 4.240 -8.902 -1.872 1.00 91.56 91 SER A O 1
ATOM 678 N N . ARG A 1 92 ? 4.875 -8.519 0.250 1.00 88.56 92 ARG A N 1
ATOM 679 C CA . ARG A 1 92 ? 5.867 -9.608 0.289 1.00 88.56 92 ARG A CA 1
ATOM 680 C C . ARG A 1 92 ? 5.214 -10.982 0.171 1.00 88.56 92 ARG A C 1
ATOM 682 O O . ARG A 1 92 ? 5.694 -11.792 -0.613 1.00 88.56 92 ARG A O 1
ATOM 689 N N . AL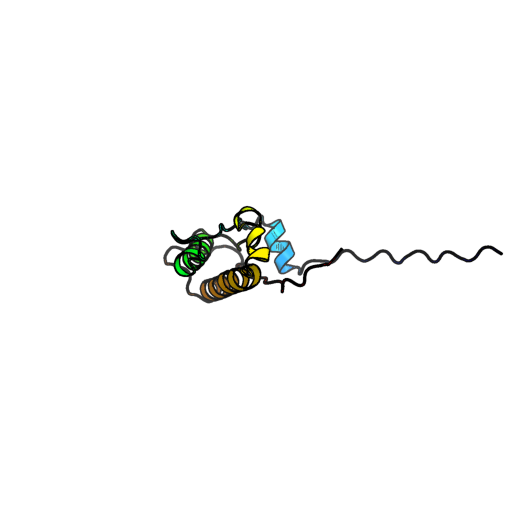A A 1 93 ? 4.127 -11.226 0.904 1.00 86.44 93 ALA A N 1
ATOM 690 C CA . ALA A 1 93 ? 3.390 -12.488 0.818 1.00 86.44 93 ALA A CA 1
ATOM 691 C C . ALA A 1 93 ? 2.863 -12.740 -0.606 1.00 86.44 93 ALA A C 1
ATOM 693 O O . ALA A 1 93 ? 3.063 -13.811 -1.172 1.00 86.44 93 ALA A O 1
ATOM 694 N N . THR A 1 94 ? 2.288 -11.711 -1.236 1.00 81.56 94 THR A N 1
ATOM 695 C CA . THR A 1 94 ? 1.742 -11.818 -2.598 1.00 81.56 94 THR A CA 1
ATOM 696 C C . THR A 1 94 ? 2.848 -12.032 -3.640 1.00 81.56 94 THR A C 1
ATOM 698 O O . THR A 1 94 ? 2.681 -12.821 -4.566 1.00 81.56 94 THR A O 1
ATOM 701 N N . ALA A 1 95 ? 4.008 -11.387 -3.472 1.00 69.19 95 ALA A N 1
ATOM 702 C CA . ALA A 1 95 ? 5.164 -11.557 -4.354 1.00 69.19 95 ALA A CA 1
ATOM 703 C C . ALA A 1 95 ? 5.850 -12.932 -4.217 1.00 69.19 95 ALA A C 1
ATOM 705 O O . ALA A 1 95 ? 6.502 -13.381 -5.159 1.00 69.19 95 ALA A O 1
ATOM 706 N N . ALA A 1 96 ? 5.719 -13.591 -3.061 1.00 59.28 96 ALA A N 1
ATOM 707 C CA . ALA A 1 96 ? 6.343 -14.881 -2.767 1.00 59.28 96 ALA A CA 1
ATOM 708 C C . ALA A 1 96 ? 5.549 -16.102 -3.275 1.00 59.28 96 ALA A C 1
ATOM 710 O O . ALA A 1 96 ? 6.044 -17.220 -3.152 1.00 59.28 96 ALA A O 1
ATOM 711 N N . GLY A 1 97 ? 4.362 -15.912 -3.866 1.00 50.44 97 GLY A N 1
ATOM 712 C CA . GLY A 1 97 ? 3.584 -17.001 -4.472 1.00 50.44 97 GLY A CA 1
ATOM 713 C C . GLY A 1 97 ? 2.105 -17.059 -4.088 1.00 50.44 97 GLY A C 1
ATOM 714 O O . GLY A 1 97 ? 1.369 -17.792 -4.738 1.00 50.44 97 GLY A O 1
ATOM 715 N N . ASP A 1 98 ? 1.634 -16.247 -3.134 1.00 47.81 98 ASP A N 1
ATOM 716 C CA . ASP A 1 98 ? 0.206 -16.163 -2.764 1.00 47.81 98 ASP A CA 1
ATOM 717 C C . ASP A 1 98 ? -0.590 -15.202 -3.671 1.00 47.81 98 ASP A C 1
ATOM 719 O O . ASP A 1 98 ? -1.545 -14.540 -3.247 1.00 47.81 98 ASP A O 1
ATOM 723 N N . ALA A 1 99 ? -0.188 -15.081 -4.939 1.00 49.56 99 ALA A N 1
ATOM 724 C CA . ALA A 1 99 ? -0.932 -14.288 -5.903 1.00 49.56 99 ALA A CA 1
ATOM 725 C C . ALA A 1 99 ? -2.334 -14.904 -6.086 1.00 49.56 99 ALA A C 1
ATOM 727 O O . ALA A 1 99 ? -2.446 -16.102 -6.359 1.00 49.56 99 ALA A O 1
ATOM 728 N N . PRO A 1 100 ? -3.420 -14.127 -5.930 1.00 46.12 100 PRO A N 1
ATOM 729 C CA . PRO A 1 100 ? -4.766 -14.647 -6.126 1.00 46.12 100 PRO A CA 1
ATOM 730 C C . PRO A 1 100 ? -4.933 -15.215 -7.541 1.00 46.12 100 PRO A C 1
ATOM 732 O O . PRO A 1 100 ? -4.392 -14.686 -8.517 1.00 46.12 100 PRO A O 1
ATOM 735 N N . ALA A 1 101 ? -5.690 -16.311 -7.633 1.00 36.06 101 ALA A N 1
ATOM 736 C CA . ALA A 1 101 ? -5.957 -17.014 -8.881 1.00 36.06 101 ALA A CA 1
ATOM 737 C C . ALA A 1 101 ? -6.455 -16.040 -9.968 1.00 36.06 101 ALA A C 1
ATOM 739 O O . ALA A 1 101 ? -7.436 -15.327 -9.759 1.00 36.06 101 ALA A O 1
ATOM 740 N N . GLY A 1 102 ? -5.763 -16.007 -11.113 1.00 40.72 102 GLY A N 1
ATOM 741 C CA . GLY A 1 102 ? -6.059 -15.102 -12.233 1.00 40.72 102 GLY A CA 1
ATOM 742 C C . GLY A 1 102 ? -5.050 -13.968 -12.450 1.00 40.72 102 GLY A C 1
ATOM 743 O O . GLY A 1 102 ? -5.203 -13.218 -13.411 1.00 40.72 102 GLY A O 1
ATOM 744 N N . SER A 1 103 ? -4.008 -13.849 -11.618 1.00 48.28 103 SER A N 1
ATOM 745 C CA . SER A 1 103 ? -2.892 -12.929 -11.876 1.00 48.28 103 SER A CA 1
ATOM 746 C C . SER A 1 103 ? -2.187 -13.296 -13.192 1.00 48.28 103 SER A C 1
ATOM 748 O O . SER A 1 103 ? -1.518 -14.325 -13.298 1.00 48.28 103 SER A O 1
ATOM 750 N N . LEU A 1 104 ? -2.360 -12.460 -14.218 1.00 42.25 104 LEU A N 1
ATOM 751 C CA . LEU A 1 104 ? -1.675 -12.585 -15.504 1.00 42.25 104 LEU A CA 1
ATOM 752 C C . LEU A 1 104 ? -0.211 -12.158 -15.327 1.00 42.25 104 LEU A C 1
ATOM 754 O O . LEU A 1 104 ? 0.148 -11.005 -15.558 1.00 42.25 104 LEU A O 1
ATOM 758 N N . HIS A 1 105 ? 0.652 -13.062 -14.862 1.00 50.03 105 HIS A N 1
ATOM 759 C CA . HIS A 1 105 ? 2.066 -12.739 -14.690 1.00 50.03 105 HIS A CA 1
ATOM 760 C C . HIS A 1 105 ? 2.823 -12.859 -16.023 1.00 50.03 105 HIS A C 1
ATOM 762 O O . HIS A 1 105 ? 3.274 -13.930 -16.422 1.00 50.03 105 HIS A O 1
ATOM 768 N N . THR A 1 106 ? 2.986 -11.739 -16.730 1.00 41.47 106 THR A N 1
ATOM 769 C CA . THR A 1 106 ? 4.016 -11.566 -17.777 1.00 41.47 106 THR A CA 1
ATOM 770 C C . THR A 1 106 ? 4.631 -10.172 -17.651 1.00 41.47 106 THR A C 1
ATOM 772 O O . THR A 1 106 ? 4.691 -9.398 -18.600 1.00 41.47 106 THR A O 1
ATOM 775 N N . GLY A 1 107 ? 5.035 -9.814 -16.432 1.00 49.00 107 GLY A N 1
ATOM 776 C CA . GLY A 1 107 ? 5.618 -8.513 -16.128 1.00 49.00 107 GLY A CA 1
ATOM 777 C C . GLY A 1 107 ? 6.685 -8.619 -15.041 1.00 49.00 107 GLY A C 1
ATOM 778 O O . GLY A 1 107 ? 6.674 -9.569 -14.256 1.00 49.00 107 GLY A O 1
ATOM 779 N N . PRO A 1 108 ? 7.641 -7.681 -15.005 1.00 46.78 108 PRO A N 1
ATOM 780 C CA . PRO A 1 108 ? 8.728 -7.708 -14.039 1.00 46.78 108 PRO A CA 1
ATOM 781 C C . PRO A 1 108 ? 8.205 -7.567 -12.596 1.00 46.78 108 PRO A C 1
ATOM 783 O O . PRO A 1 108 ? 7.142 -7.001 -12.346 1.00 46.78 108 PRO A O 1
ATOM 786 N N . ARG A 1 109 ? 8.941 -8.171 -11.654 1.00 51.91 109 ARG A N 1
ATOM 787 C CA . ARG A 1 109 ? 8.520 -8.414 -10.263 1.00 51.91 109 ARG A CA 1
ATOM 788 C C . ARG A 1 109 ? 8.064 -7.140 -9.532 1.00 51.91 109 ARG A C 1
ATOM 790 O O . ARG A 1 109 ? 8.664 -6.086 -9.743 1.00 51.91 109 ARG A O 1
ATOM 797 N N . PRO A 1 110 ? 7.073 -7.240 -8.625 1.00 53.56 110 PRO A N 1
ATOM 798 C CA . PRO A 1 110 ? 6.603 -6.088 -7.873 1.00 53.56 110 PRO A CA 1
ATOM 799 C C . PRO A 1 110 ? 7.695 -5.535 -6.950 1.00 53.56 110 PRO A C 1
ATOM 801 O O . PRO A 1 110 ? 8.387 -6.281 -6.253 1.00 53.56 110 PRO A O 1
ATOM 804 N N . LEU A 1 111 ? 7.829 -4.210 -6.930 1.00 52.16 111 LEU A N 1
ATOM 805 C CA . LEU A 1 111 ? 8.721 -3.499 -6.022 1.00 52.16 111 LEU A CA 1
ATOM 806 C C . LEU A 1 111 ? 8.063 -3.378 -4.654 1.00 52.16 111 LEU A C 1
ATOM 808 O O . LEU A 1 111 ? 7.000 -2.774 -4.511 1.00 52.16 111 LEU A O 1
ATOM 812 N N . VAL A 1 112 ? 8.735 -3.903 -3.631 1.00 52.44 112 VAL A N 1
ATOM 813 C CA . VAL A 1 112 ? 8.359 -3.678 -2.234 1.00 52.44 112 VAL A CA 1
ATOM 814 C C . VAL A 1 112 ? 9.483 -2.912 -1.558 1.00 52.44 112 VAL A C 1
ATOM 816 O O . VAL A 1 112 ? 10.487 -3.492 -1.155 1.00 52.44 112 VAL A O 1
ATOM 819 N N . GLN A 1 113 ? 9.310 -1.599 -1.422 1.00 50.12 113 GLN A N 1
ATOM 820 C CA . GLN A 1 113 ? 10.221 -0.762 -0.653 1.00 50.12 113 GLN A CA 1
ATOM 821 C C . GLN A 1 113 ? 9.455 -0.107 0.495 1.00 50.12 113 GLN A C 1
ATOM 823 O O . GLN A 1 113 ? 8.572 0.719 0.281 1.00 50.12 113 GLN A O 1
ATOM 828 N N . VAL A 1 114 ? 9.811 -0.472 1.725 1.00 49.06 114 VAL A N 1
ATOM 829 C CA . VAL A 1 114 ? 9.332 0.200 2.936 1.00 49.06 114 VAL A CA 1
ATOM 830 C C . VAL A 1 114 ? 10.446 1.114 3.396 1.00 49.06 114 VAL A C 1
ATOM 832 O O . VAL A 1 114 ? 11.525 0.639 3.742 1.00 49.06 114 VAL A O 1
ATOM 835 N N . ARG A 1 115 ? 10.215 2.425 3.376 1.00 42.44 115 ARG A N 1
ATOM 836 C CA . ARG A 1 115 ? 11.092 3.357 4.082 1.00 42.44 115 ARG A CA 1
ATOM 837 C C . ARG A 1 115 ? 10.560 3.542 5.493 1.00 42.44 115 ARG A C 1
ATOM 839 O O . ARG A 1 115 ? 9.408 3.931 5.667 1.00 42.44 115 ARG A O 1
ATOM 846 N N . ASP A 1 116 ? 11.413 3.288 6.481 1.00 36.75 116 ASP A N 1
ATOM 847 C CA . ASP A 1 116 ? 11.165 3.711 7.854 1.00 36.75 116 ASP A CA 1
ATOM 848 C C . ASP A 1 116 ? 10.914 5.220 7.863 1.00 36.75 116 ASP A C 1
ATOM 850 O O . ASP A 1 116 ? 11.741 6.007 7.398 1.00 36.75 116 ASP A O 1
ATOM 854 N N . GLY A 1 117 ? 9.749 5.623 8.369 1.00 40.19 117 GLY A N 1
ATOM 855 C CA . GLY A 1 117 ? 9.304 7.010 8.435 1.00 40.19 117 GLY A CA 1
ATOM 856 C C . GLY A 1 117 ? 10.070 7.852 9.453 1.00 40.19 117 GLY A C 1
ATOM 857 O O . GLY A 1 117 ? 9.446 8.461 10.318 1.00 40.19 117 GLY A O 1
ATOM 858 N N . ARG A 1 118 ? 11.405 7.929 9.365 1.00 32.22 118 ARG A N 1
ATOM 859 C CA . ARG A 1 118 ? 12.126 9.045 9.981 1.00 32.22 118 ARG A CA 1
ATOM 860 C C . ARG A 1 118 ? 11.689 10.309 9.253 1.00 32.22 118 ARG A C 1
ATOM 862 O O . ARG A 1 118 ? 12.066 10.533 8.106 1.00 32.22 118 ARG A O 1
ATOM 869 N N . ALA A 1 119 ? 10.830 11.075 9.920 1.00 33.25 119 ALA A N 1
ATOM 870 C CA . ALA A 1 119 ? 10.510 12.434 9.541 1.00 33.25 119 ALA A CA 1
ATOM 871 C C . ALA A 1 119 ? 11.827 13.181 9.310 1.00 33.25 119 ALA A C 1
ATOM 873 O O . ALA A 1 119 ? 12.670 13.259 10.204 1.00 33.25 119 ALA A O 1
ATOM 874 N N . VAL A 1 120 ? 12.016 13.678 8.092 1.00 30.81 120 VAL A N 1
ATOM 875 C CA . VAL A 1 120 ? 12.918 14.799 7.872 1.00 30.81 120 VAL A CA 1
ATOM 876 C C . VAL A 1 120 ? 12.246 15.986 8.550 1.00 30.81 120 VAL A C 1
ATOM 878 O O . VAL A 1 120 ? 11.190 16.436 8.117 1.00 30.81 120 VAL A O 1
ATOM 881 N N . ALA A 1 121 ? 12.780 16.368 9.706 1.00 27.56 121 ALA A N 1
ATOM 882 C CA . ALA A 1 121 ? 12.482 17.650 10.309 1.00 27.56 121 ALA A CA 1
ATOM 883 C C . ALA A 1 121 ? 13.228 18.707 9.484 1.00 27.56 121 ALA A C 1
ATOM 885 O O . ALA A 1 121 ? 14.460 18.699 9.465 1.00 27.56 121 ALA A O 1
ATOM 886 N N . GLU A 1 122 ? 12.476 19.551 8.788 1.00 31.28 122 GLU A N 1
ATOM 887 C CA . GLU A 1 122 ? 12.855 20.935 8.488 1.00 31.28 122 GLU A CA 1
ATOM 888 C C . GLU A 1 122 ? 11.874 21.851 9.217 1.00 31.28 122 GLU A C 1
ATOM 890 O O . GLU A 1 122 ? 10.665 21.514 9.233 1.00 31.28 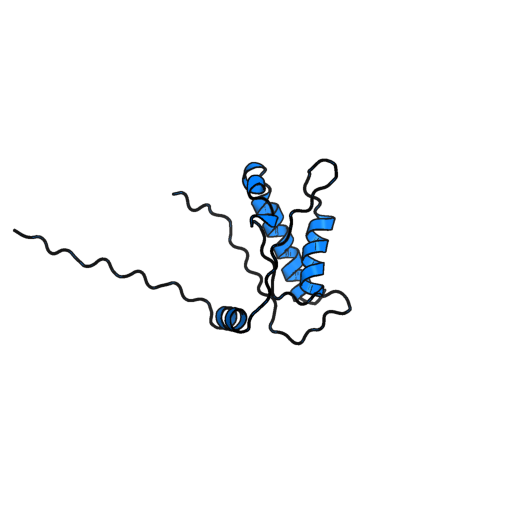122 GLU A O 1
#